Protein AF-A0A4Q2KAY3-F1 (afdb_monomer)

Organism: NCBI:txid2508949

Mean predicted aligned error: 6.91 Å

Sequence (83 aa):
MLIKNGEILEREEEKLFAWNADIPNSGWSMVIAAELYRTDKKFEIHFLMENRNEYERYTVWYLTFRGTDIQEIITPNNEFRFK

Solvent-accessible surface area (backbone atoms only — not comparable to full-atom values): 5019 Å² total; per-residue (Å²): 109,45,63,39,83,58,42,80,79,42,69,76,67,90,80,79,37,75,69,43,94,90,41,92,58,47,21,30,51,45,78,77,46,76,47,80,48,77,58,94,76,34,32,39,40,42,31,39,32,38,39,33,42,64,80,75,52,70,50,78,43,52,40,28,37,35,26,60,47,80,41,84,58,87,67,80,80,75,78,83,71,82,124

Structure (mmCIF, N/CA/C/O backbone):
data_AF-A0A4Q2KAY3-F1
#
_entry.id   AF-A0A4Q2KAY3-F1
#
loop_
_atom_site.group_PDB
_atom_site.id
_atom_site.type_symbol
_atom_site.label_atom_id
_atom_site.label_alt_id
_atom_site.label_comp_id
_atom_site.label_asym_id
_atom_site.label_entity_id
_atom_site.label_seq_id
_atom_site.pdbx_PDB_ins_code
_atom_site.Cartn_x
_atom_site.Cartn_y
_atom_site.Cartn_z
_atom_site.occupancy
_atom_site.B_iso_or_equiv
_atom_site.auth_seq_id
_atom_site.auth_comp_id
_atom_site.auth_asym_id
_atom_site.auth_atom_id
_atom_site.pdbx_PDB_model_num
ATOM 1 N N . MET A 1 1 ? -11.575 -0.932 -3.759 1.00 78.00 1 MET A N 1
ATOM 2 C CA . MET A 1 1 ? -11.772 -0.747 -2.303 1.00 78.00 1 MET A CA 1
ATOM 3 C C . MET A 1 1 ? -11.825 0.741 -1.997 1.00 78.00 1 MET A C 1
ATOM 5 O O . MET A 1 1 ? -11.007 1.473 -2.537 1.00 78.00 1 MET A O 1
ATOM 9 N N . LEU A 1 2 ? -12.771 1.185 -1.170 1.00 88.00 2 LEU A N 1
ATOM 10 C CA . LEU A 1 2 ? -12.882 2.558 -0.677 1.00 88.00 2 LEU A CA 1
ATOM 11 C C . LEU A 1 2 ? -12.737 2.564 0.846 1.00 88.00 2 LEU A C 1
ATOM 13 O O . LEU A 1 2 ? -13.517 1.906 1.531 1.00 88.00 2 LEU A O 1
ATOM 17 N N . ILE A 1 3 ? -11.791 3.340 1.371 1.00 90.25 3 ILE A N 1
ATOM 18 C CA . ILE A 1 3 ? -11.627 3.560 2.813 1.00 90.25 3 ILE A CA 1
ATOM 19 C C . ILE A 1 3 ? -12.376 4.840 3.205 1.00 90.25 3 ILE A C 1
ATOM 21 O O . ILE A 1 3 ? -12.119 5.911 2.654 1.00 90.25 3 ILE A O 1
ATOM 25 N N . LYS A 1 4 ? -13.320 4.745 4.148 1.00 93.25 4 LYS A N 1
ATOM 26 C CA . LYS A 1 4 ? -14.064 5.907 4.661 1.00 93.25 4 LYS A CA 1
ATOM 27 C C . LYS A 1 4 ? -13.262 6.645 5.724 1.00 93.25 4 LYS A C 1
ATOM 29 O O . LYS A 1 4 ? -12.715 6.013 6.628 1.00 93.25 4 LYS A O 1
ATOM 34 N N . ASN A 1 5 ? -13.268 7.979 5.632 1.00 93.88 5 ASN A N 1
ATOM 35 C CA . ASN A 1 5 ? -12.497 8.878 6.500 1.00 93.88 5 ASN A CA 1
ATOM 36 C C . ASN A 1 5 ? -11.024 8.451 6.578 1.00 93.88 5 ASN A C 1
ATOM 38 O O . ASN A 1 5 ? -10.449 8.372 7.661 1.00 93.88 5 ASN A O 1
ATOM 42 N N . GLY A 1 6 ? -10.479 8.086 5.414 1.00 92.44 6 GLY A N 1
ATOM 43 C CA . GLY A 1 6 ? -9.135 7.553 5.278 1.00 92.44 6 GLY A CA 1
ATOM 44 C C . GLY A 1 6 ? -8.069 8.600 5.564 1.00 92.44 6 GLY A C 1
ATOM 45 O O . GLY A 1 6 ? -8.160 9.731 5.092 1.00 92.44 6 GLY A O 1
ATOM 46 N N . GLU A 1 7 ? -7.043 8.190 6.294 1.00 95.12 7 GLU A N 1
ATOM 47 C CA . GLU A 1 7 ? -5.856 8.979 6.605 1.00 95.12 7 GLU A CA 1
ATOM 48 C C . GLU A 1 7 ? -4.618 8.117 6.364 1.00 95.12 7 GLU A C 1
ATOM 50 O O . GLU A 1 7 ? -4.591 6.952 6.758 1.00 95.12 7 GLU A O 1
ATOM 55 N N . ILE A 1 8 ? -3.598 8.676 5.714 1.00 95.19 8 ILE A N 1
ATOM 56 C CA . ILE A 1 8 ? -2.287 8.031 5.597 1.00 95.19 8 ILE A CA 1
ATOM 57 C C . ILE A 1 8 ? -1.525 8.334 6.885 1.00 95.19 8 ILE A C 1
ATOM 59 O O . ILE A 1 8 ? -1.262 9.500 7.171 1.00 95.19 8 ILE A O 1
ATOM 63 N N . LEU A 1 9 ? -1.191 7.299 7.652 1.00 95.38 9 LEU A N 1
ATOM 64 C CA . LEU A 1 9 ? -0.383 7.429 8.867 1.00 95.38 9 LEU A CA 1
ATOM 65 C C . LEU A 1 9 ? 1.108 7.284 8.576 1.00 95.38 9 LEU A C 1
ATOM 67 O O . LEU A 1 9 ? 1.929 7.949 9.199 1.00 95.38 9 LEU A O 1
ATOM 71 N N . GLU A 1 10 ? 1.445 6.422 7.621 1.00 96.31 10 GLU A N 1
ATOM 72 C CA . GLU A 1 10 ? 2.818 6.111 7.253 1.00 96.31 10 GLU A CA 1
ATOM 73 C C . GLU A 1 10 ? 2.910 5.919 5.749 1.00 96.31 10 GLU A C 1
ATOM 75 O O . GLU A 1 10 ? 2.059 5.265 5.142 1.00 96.31 10 GLU A O 1
ATOM 80 N N . ARG A 1 11 ? 3.953 6.495 5.159 1.00 95.50 11 ARG A N 1
ATOM 81 C CA . ARG A 1 11 ? 4.323 6.295 3.766 1.00 95.50 11 ARG A CA 1
ATOM 82 C C . ARG A 1 11 ? 5.815 6.541 3.631 1.00 95.50 11 ARG A C 1
ATOM 84 O O . ARG A 1 11 ? 6.252 7.687 3.659 1.00 95.50 11 ARG A O 1
ATOM 91 N N . GLU A 1 12 ? 6.574 5.469 3.477 1.00 95.25 12 GLU A N 1
ATOM 92 C CA . GLU A 1 12 ? 8.033 5.568 3.366 1.00 95.25 12 GLU A CA 1
ATOM 93 C C . GLU A 1 12 ? 8.506 5.978 1.961 1.00 95.25 12 GLU A C 1
ATOM 95 O O . GLU A 1 12 ? 9.594 6.527 1.822 1.00 95.25 12 GLU A O 1
ATOM 100 N N . GLU A 1 13 ? 7.692 5.752 0.923 1.00 92.00 13 GLU A N 1
ATOM 101 C CA . GLU A 1 13 ? 8.052 6.042 -0.469 1.00 92.00 13 GLU A CA 1
ATOM 102 C C . GLU A 1 13 ? 6.965 6.854 -1.194 1.00 92.00 13 GLU A C 1
ATOM 104 O O . GLU A 1 13 ? 5.775 6.515 -1.202 1.00 92.00 13 GLU A O 1
ATOM 109 N N . GLU A 1 14 ? 7.375 7.944 -1.844 1.00 85.00 14 GLU A N 1
ATOM 110 C CA . GLU A 1 14 ? 6.484 8.827 -2.602 1.00 85.00 14 GLU A CA 1
ATOM 111 C C . GLU A 1 14 ? 6.244 8.329 -4.028 1.00 85.00 14 GLU A C 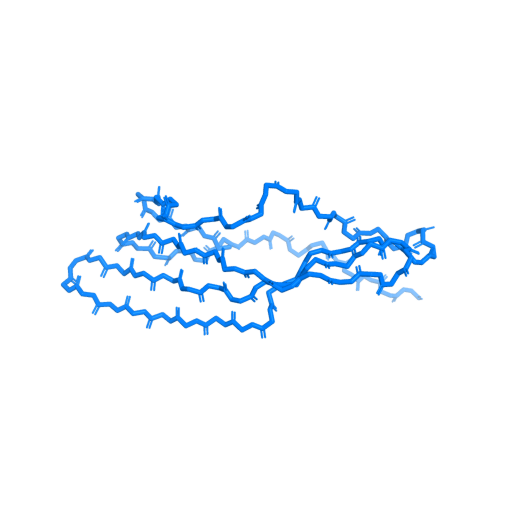1
ATOM 113 O O . GLU A 1 14 ? 5.189 8.594 -4.617 1.00 85.00 14 GLU A O 1
ATOM 118 N N . LYS A 1 15 ? 7.191 7.584 -4.599 1.00 88.06 15 LYS A N 1
ATOM 119 C CA . LYS A 1 15 ? 7.090 7.111 -5.974 1.00 88.06 15 LYS A CA 1
ATOM 120 C C . LYS A 1 15 ? 6.284 5.816 -6.057 1.00 88.06 15 LYS A C 1
ATOM 122 O O . LYS A 1 15 ? 6.562 4.843 -5.368 1.00 88.06 15 LYS A O 1
ATOM 127 N N . LEU A 1 16 ? 5.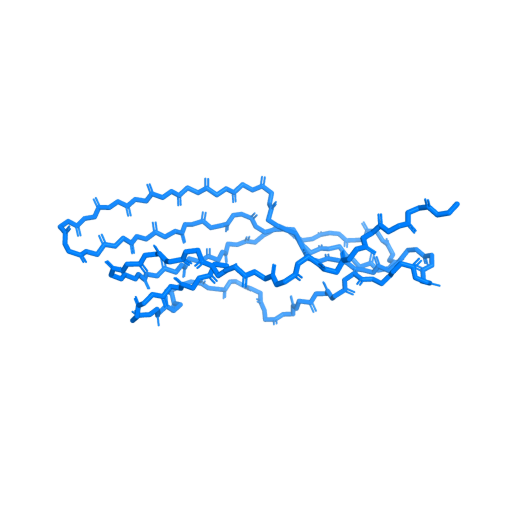307 5.790 -6.957 1.00 90.12 16 LEU A N 1
ATOM 128 C CA . LEU A 1 16 ? 4.597 4.577 -7.363 1.00 90.12 16 LEU A CA 1
ATOM 129 C C . LEU A 1 16 ? 4.828 4.344 -8.853 1.00 90.12 16 LEU A C 1
ATOM 131 O O . LEU A 1 16 ? 4.862 5.294 -9.638 1.00 90.12 16 LEU A O 1
ATOM 135 N N . PHE A 1 17 ? 4.969 3.083 -9.241 1.00 89.94 17 PHE A N 1
ATOM 136 C CA . PHE A 1 17 ? 5.122 2.666 -10.626 1.00 89.94 17 PHE A CA 1
ATOM 137 C C . PHE A 1 17 ? 3.826 2.005 -11.093 1.00 89.94 17 PHE A C 1
ATOM 139 O O . PHE A 1 17 ? 3.368 1.018 -10.515 1.00 89.94 17 PHE A O 1
ATOM 146 N N . ALA A 1 18 ? 3.223 2.562 -12.140 1.00 88.62 18 ALA A N 1
ATOM 147 C CA . ALA A 1 18 ? 2.083 1.938 -12.791 1.00 88.62 18 ALA A CA 1
ATOM 148 C C . ALA A 1 18 ? 2.588 0.858 -13.750 1.00 88.62 18 ALA A C 1
ATOM 150 O O . ALA A 1 18 ? 3.359 1.160 -14.662 1.00 88.62 18 ALA A O 1
ATOM 151 N N . TRP A 1 19 ? 2.124 -0.374 -13.551 1.00 90.31 19 TRP A N 1
ATOM 152 C CA . TRP A 1 19 ? 2.407 -1.462 -14.476 1.00 90.31 19 TRP A CA 1
ATOM 153 C C . TRP A 1 19 ? 1.811 -1.173 -15.860 1.00 90.31 19 TRP A C 1
ATOM 155 O O . TRP A 1 19 ? 0.662 -0.737 -15.972 1.00 90.31 19 TRP A O 1
ATOM 165 N N . ASN A 1 20 ? 2.583 -1.451 -16.909 1.00 90.25 20 ASN A N 1
ATOM 166 C CA . ASN A 1 20 ? 2.177 -1.329 -18.303 1.00 90.25 20 ASN A CA 1
ATOM 167 C C . ASN A 1 20 ? 2.480 -2.631 -19.066 1.00 90.25 20 ASN A C 1
ATOM 169 O O . ASN A 1 20 ? 3.640 -3.006 -19.227 1.00 90.25 20 ASN A O 1
ATOM 173 N N . ALA A 1 21 ? 1.429 -3.290 -19.563 1.00 91.31 21 ALA A N 1
ATOM 174 C CA . ALA A 1 21 ? 1.518 -4.550 -20.304 1.00 91.31 21 ALA A CA 1
ATOM 175 C C . ALA A 1 21 ? 2.256 -4.431 -21.650 1.00 91.31 21 ALA A C 1
ATOM 177 O O . ALA A 1 21 ? 2.820 -5.413 -22.126 1.00 91.31 21 ALA A O 1
ATOM 178 N N . ASP A 1 22 ? 2.257 -3.240 -22.252 1.00 95.06 22 ASP A N 1
ATOM 179 C CA . ASP A 1 22 ? 2.820 -2.989 -23.582 1.00 95.06 22 ASP A CA 1
ATOM 180 C C . ASP A 1 22 ? 4.329 -2.686 -23.541 1.00 95.06 22 ASP A C 1
ATOM 182 O O . ASP A 1 22 ? 4.974 -2.598 -24.587 1.00 95.06 22 ASP A O 1
ATOM 186 N N . ILE A 1 23 ? 4.911 -2.516 -22.346 1.00 90.00 23 ILE A N 1
ATOM 187 C CA . ILE A 1 23 ? 6.333 -2.211 -22.154 1.00 90.00 23 ILE A CA 1
ATOM 188 C C . ILE A 1 23 ? 7.019 -3.426 -21.509 1.00 90.00 23 ILE A C 1
ATOM 190 O O . ILE A 1 23 ? 6.807 -3.686 -20.320 1.00 90.00 23 ILE A O 1
ATOM 194 N N . PRO A 1 24 ? 7.874 -4.161 -22.250 1.00 80.75 24 PRO A N 1
ATOM 195 C CA . PRO A 1 24 ? 8.695 -5.223 -21.678 1.00 80.75 24 PRO A CA 1
ATOM 196 C C . PRO A 1 24 ? 9.562 -4.644 -20.552 1.00 80.75 24 PRO A C 1
ATOM 198 O O . PRO A 1 24 ? 10.300 -3.687 -20.777 1.00 80.75 24 PRO A O 1
ATOM 201 N N . ASN A 1 25 ? 9.455 -5.205 -19.346 1.00 87.06 25 ASN A N 1
ATOM 202 C CA . ASN A 1 25 ? 10.066 -4.701 -18.106 1.00 87.06 25 ASN A CA 1
ATOM 203 C C . ASN A 1 25 ? 9.492 -3.364 -17.604 1.00 87.06 25 ASN A C 1
ATOM 205 O O . ASN A 1 25 ? 10.211 -2.553 -17.032 1.00 87.06 25 ASN A O 1
ATOM 209 N N . SER A 1 26 ? 8.201 -3.093 -17.795 1.00 91.94 26 SER A N 1
ATOM 210 C CA . SER A 1 26 ? 7.558 -1.979 -17.092 1.00 91.94 26 SER A CA 1
ATOM 211 C C . SER A 1 26 ? 7.756 -2.107 -15.577 1.00 91.94 26 SER A C 1
ATOM 213 O O . SER A 1 26 ? 7.490 -3.163 -14.999 1.00 91.94 26 SER A O 1
ATOM 215 N N . GLY A 1 27 ? 8.200 -1.024 -14.933 1.00 93.12 27 GLY A N 1
ATOM 216 C CA . GLY A 1 27 ? 8.205 -0.949 -13.477 1.00 93.12 27 GLY A CA 1
ATOM 217 C C . GLY A 1 27 ? 6.793 -1.087 -12.901 1.00 93.12 27 GLY A C 1
ATOM 218 O O . GLY A 1 27 ? 5.805 -0.731 -13.543 1.00 93.12 27 GLY A O 1
ATOM 219 N N . TRP A 1 28 ? 6.688 -1.584 -11.676 1.00 94.25 28 TRP A N 1
ATOM 220 C CA . TRP A 1 28 ? 5.416 -1.805 -11.001 1.00 94.25 28 TRP A CA 1
ATOM 221 C C . TRP A 1 28 ? 5.540 -1.604 -9.493 1.00 94.25 28 TRP A C 1
ATOM 223 O O . TRP A 1 28 ? 6.589 -1.835 -8.893 1.00 94.25 28 TRP A O 1
ATOM 233 N N . SER A 1 29 ? 4.448 -1.155 -8.884 1.00 95.38 29 SER A N 1
ATOM 234 C CA . SER A 1 29 ? 4.250 -1.157 -7.439 1.00 95.38 29 SER A CA 1
ATOM 235 C C . SER A 1 29 ? 3.196 -2.195 -7.084 1.00 95.38 29 SER A C 1
ATOM 237 O O . SER A 1 29 ? 2.128 -2.221 -7.695 1.00 95.38 29 SER A O 1
ATOM 239 N N . MET A 1 30 ? 3.469 -3.037 -6.093 1.00 95.00 30 MET A N 1
ATOM 240 C CA . MET A 1 30 ? 2.571 -4.118 -5.688 1.00 95.00 30 MET A CA 1
ATOM 241 C C . MET A 1 30 ? 2.481 -4.218 -4.168 1.00 95.00 30 MET A C 1
ATOM 243 O O . MET A 1 30 ? 3.456 -3.987 -3.458 1.00 95.00 30 MET A O 1
ATOM 247 N N . VAL A 1 31 ? 1.304 -4.608 -3.679 1.00 95.12 31 VAL A N 1
ATOM 248 C CA . VAL A 1 31 ? 1.114 -5.045 -2.293 1.00 95.12 31 VAL A CA 1
ATOM 249 C C . VAL A 1 31 ? 1.621 -6.484 -2.171 1.00 95.12 31 VAL A C 1
ATOM 251 O O . VAL A 1 31 ? 1.076 -7.376 -2.816 1.00 95.12 31 VAL A O 1
ATOM 254 N N . ILE A 1 32 ? 2.640 -6.716 -1.346 1.00 96.56 32 ILE A N 1
ATOM 255 C CA . ILE A 1 32 ? 3.188 -8.056 -1.077 1.00 96.56 32 ILE A CA 1
ATOM 256 C C . ILE A 1 32 ? 2.439 -8.722 0.079 1.00 96.56 32 ILE A C 1
ATOM 258 O O . ILE A 1 32 ? 2.163 -9.920 0.049 1.00 96.56 32 ILE A O 1
ATOM 262 N N . ALA A 1 33 ? 2.114 -7.942 1.110 1.00 96.69 33 ALA A N 1
ATOM 263 C CA . ALA A 1 33 ? 1.379 -8.397 2.281 1.00 96.69 33 ALA A CA 1
ATOM 264 C C . ALA A 1 33 ? 0.482 -7.276 2.813 1.00 96.69 33 ALA A C 1
ATOM 266 O O . ALA A 1 33 ? 0.771 -6.092 2.627 1.00 96.69 33 ALA A O 1
ATOM 267 N N . ALA A 1 34 ? -0.603 -7.664 3.477 1.00 94.75 34 ALA A N 1
ATOM 268 C CA . ALA A 1 34 ? -1.522 -6.743 4.122 1.00 94.75 34 ALA A CA 1
ATOM 269 C C . ALA A 1 34 ? -1.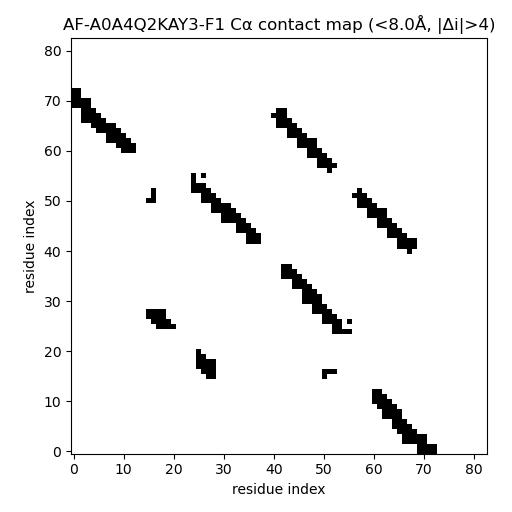957 -7.301 5.476 1.00 94.75 34 ALA A C 1
ATOM 271 O O . ALA A 1 34 ? -2.264 -8.489 5.589 1.00 94.75 34 ALA A O 1
ATOM 272 N N . GLU A 1 35 ? -2.035 -6.431 6.474 1.00 95.56 35 GLU A N 1
ATOM 273 C CA . GLU A 1 35 ? -2.565 -6.752 7.793 1.00 95.56 35 GLU A CA 1
ATOM 274 C C . GLU A 1 35 ? -3.594 -5.705 8.221 1.00 95.56 35 GLU A C 1
ATOM 276 O O . GLU A 1 35 ? -3.410 -4.510 7.994 1.00 95.56 35 GLU A O 1
ATOM 281 N N . LEU A 1 36 ? -4.700 -6.161 8.814 1.00 93.69 36 LEU A N 1
ATOM 282 C CA . LEU A 1 36 ? -5.800 -5.317 9.274 1.00 93.69 36 LEU A CA 1
ATOM 283 C C . LEU A 1 36 ? -5.912 -5.406 10.794 1.00 93.69 36 LEU A C 1
ATOM 285 O O . LEU A 1 36 ? -6.235 -6.462 11.338 1.00 93.69 36 LEU A O 1
ATOM 289 N N . TYR A 1 37 ? -5.762 -4.267 11.458 1.00 94.00 37 TYR A N 1
ATOM 290 C CA . TYR A 1 37 ? -5.994 -4.117 12.889 1.00 94.00 37 TYR A CA 1
ATOM 291 C C . TYR A 1 37 ? -7.232 -3.266 13.126 1.00 94.00 37 TYR A C 1
ATOM 293 O O . TYR A 1 37 ? -7.437 -2.249 12.469 1.00 94.00 37 TYR A O 1
ATOM 301 N N . ARG A 1 38 ? -8.072 -3.653 14.087 1.00 90.19 38 ARG A N 1
ATOM 302 C CA . ARG A 1 38 ? -9.262 -2.880 14.458 1.00 90.19 38 ARG A CA 1
ATOM 303 C C . ARG A 1 38 ? -9.208 -2.497 15.930 1.00 90.19 38 ARG A C 1
ATOM 305 O O . ARG A 1 38 ? -9.112 -3.366 16.790 1.00 90.19 38 ARG A O 1
ATOM 312 N N . THR A 1 39 ? -9.332 -1.205 16.203 1.00 83.31 39 THR A N 1
ATOM 313 C CA . THR A 1 39 ? -9.396 -0.624 17.548 1.00 83.31 39 THR A CA 1
ATOM 314 C C . THR A 1 39 ? -10.639 0.254 17.647 1.00 83.31 39 THR A C 1
ATOM 316 O O . THR A 1 39 ? -10.764 1.303 17.010 1.00 83.31 39 THR A O 1
ATOM 319 N N . ASP A 1 40 ? -11.606 -0.205 18.441 1.00 86.00 40 ASP A N 1
ATOM 320 C CA . ASP A 1 40 ? -12.907 0.435 18.634 1.00 86.00 40 ASP A CA 1
ATOM 321 C C . ASP A 1 40 ? -13.642 0.746 17.311 1.00 86.00 40 ASP A C 1
ATOM 323 O O . ASP A 1 40 ? -14.098 -0.144 16.585 1.00 86.00 40 ASP A O 1
ATOM 327 N N . LYS A 1 41 ? -13.786 2.043 17.008 1.00 88.31 41 LYS A N 1
ATOM 328 C CA . LYS A 1 41 ? -14.503 2.595 15.849 1.00 88.31 41 LYS A CA 1
ATOM 329 C C . LYS A 1 41 ? -13.591 2.850 14.647 1.00 88.31 41 LYS A C 1
ATOM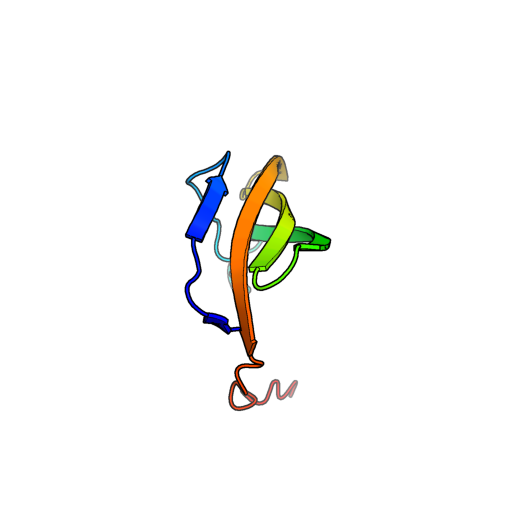 331 O O . LYS A 1 41 ? -14.068 3.370 13.639 1.00 88.31 41 LYS A O 1
ATOM 336 N N . LYS A 1 42 ? -12.297 2.546 14.761 1.00 93.00 42 LYS A N 1
ATOM 337 C CA . LYS A 1 42 ? -11.303 2.738 13.705 1.00 93.00 42 LYS A CA 1
ATOM 338 C C . LYS A 1 42 ? -10.612 1.420 13.373 1.00 93.00 42 LYS A C 1
ATOM 340 O O . LYS A 1 42 ? -10.628 0.470 14.153 1.00 93.00 42 LYS A O 1
ATOM 345 N N . PHE A 1 43 ? -10.013 1.373 12.198 1.00 94.44 43 PHE A N 1
ATOM 346 C CA . 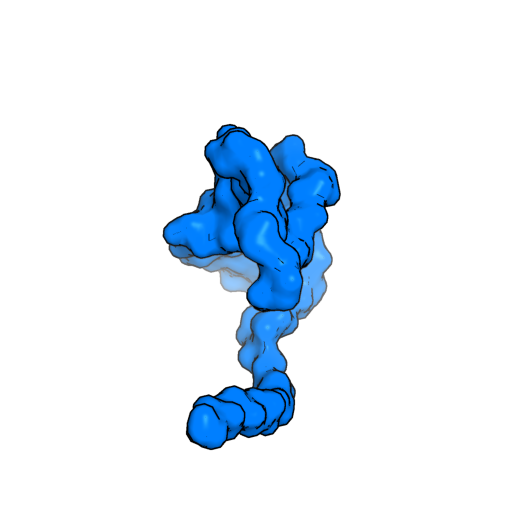PHE A 1 43 ? -9.083 0.326 11.814 1.00 94.44 43 PHE A CA 1
ATOM 347 C C . PHE A 1 43 ? -7.824 0.944 11.224 1.00 94.44 43 PHE A C 1
ATOM 349 O O . PHE A 1 43 ? -7.862 2.067 10.714 1.00 94.44 43 PHE A O 1
ATOM 356 N N . GLU A 1 44 ? -6.747 0.176 11.251 1.00 95.56 44 GLU A N 1
ATOM 357 C CA . GLU A 1 44 ? -5.502 0.443 10.549 1.00 95.56 44 GLU A CA 1
ATOM 358 C C . GLU A 1 44 ? -5.225 -0.718 9.589 1.00 95.56 44 GLU A C 1
ATOM 360 O O . GLU A 1 44 ? -5.424 -1.883 9.936 1.00 95.56 44 GLU A O 1
ATOM 365 N N . ILE A 1 45 ? -4.844 -0.397 8.355 1.00 94.44 45 ILE A N 1
ATOM 366 C CA . ILE A 1 45 ? -4.370 -1.370 7.371 1.00 94.44 45 ILE A CA 1
ATOM 367 C C . ILE A 1 45 ? -2.909 -1.064 7.114 1.00 94.44 45 ILE A C 1
ATOM 369 O O . ILE A 1 45 ? -2.581 0.044 6.687 1.00 94.44 45 ILE A O 1
ATOM 373 N N . HIS A 1 46 ? -2.068 -2.061 7.338 1.00 96.06 46 HIS A N 1
ATOM 374 C CA . HIS A 1 46 ? -0.640 -1.998 7.091 1.00 96.06 46 HIS A CA 1
ATOM 375 C C . HIS A 1 46 ? -0.358 -2.781 5.821 1.00 96.06 46 HIS A C 1
ATOM 377 O O . HIS A 1 46 ? -0.695 -3.963 5.725 1.00 96.06 46 HIS A O 1
ATOM 383 N N . PHE A 1 47 ? 0.240 -2.119 4.841 1.00 96.00 47 PHE A N 1
ATOM 384 C CA . PHE A 1 47 ? 0.680 -2.734 3.603 1.00 96.00 47 PHE A CA 1
ATOM 385 C C . PHE A 1 47 ? 2.200 -2.809 3.579 1.00 96.00 47 PHE A C 1
ATOM 387 O O . PHE A 1 47 ? 2.885 -1.806 3.789 1.00 96.00 47 PHE A O 1
ATOM 394 N N . LEU A 1 48 ? 2.708 -3.996 3.255 1.00 97.69 48 LEU A N 1
ATOM 395 C CA . LEU A 1 48 ? 4.074 -4.165 2.787 1.00 97.69 48 LEU A CA 1
ATOM 396 C C . LEU A 1 48 ? 4.068 -4.025 1.268 1.00 97.69 48 LEU A C 1
ATOM 398 O O . LEU A 1 48 ? 3.438 -4.823 0.568 1.00 97.69 48 LEU A O 1
ATOM 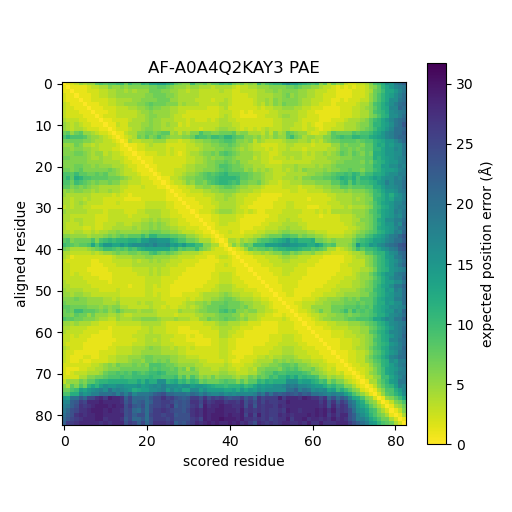402 N N . MET A 1 49 ? 4.753 -3.008 0.768 1.00 97.00 49 MET A N 1
ATOM 403 C CA . MET A 1 49 ? 4.779 -2.646 -0.642 1.00 97.00 49 MET A CA 1
ATOM 404 C C . MET A 1 49 ? 6.121 -3.030 -1.263 1.00 97.00 49 MET A C 1
ATOM 406 O O . MET A 1 49 ? 7.161 -2.876 -0.630 1.00 97.00 49 MET A O 1
ATOM 410 N N . GLU A 1 50 ? 6.115 -3.472 -2.519 1.00 96.75 50 GLU A N 1
ATOM 411 C CA . GLU A 1 50 ? 7.310 -3.540 -3.365 1.00 96.75 50 GLU A CA 1
ATOM 412 C C . GLU A 1 50 ? 7.158 -2.564 -4.517 1.00 96.75 50 GLU A C 1
ATOM 414 O O . GLU A 1 50 ? 6.147 -2.561 -5.217 1.00 96.75 50 GLU A O 1
ATOM 419 N N . ASN A 1 51 ? 8.196 -1.769 -4.731 1.00 95.88 51 ASN A N 1
ATOM 420 C CA . ASN A 1 51 ? 8.412 -1.036 -5.962 1.00 95.88 51 ASN A CA 1
ATOM 421 C C . ASN A 1 51 ? 9.513 -1.726 -6.745 1.00 95.88 51 ASN A C 1
ATOM 423 O O . ASN A 1 51 ? 10.612 -1.864 -6.218 1.00 95.88 51 ASN A O 1
ATOM 427 N N . ARG A 1 52 ? 9.256 -2.065 -8.004 1.00 94.31 52 ARG A N 1
ATOM 428 C CA . ARG A 1 52 ? 10.261 -2.548 -8.946 1.00 94.31 52 ARG A CA 1
ATOM 429 C C . ARG A 1 52 ? 10.331 -1.623 -10.149 1.00 94.31 52 ARG A C 1
ATOM 431 O O . ARG A 1 52 ? 9.299 -1.232 -10.686 1.00 94.31 52 ARG A O 1
ATOM 438 N N . ASN A 1 53 ? 11.536 -1.252 -10.569 1.00 90.31 53 ASN A N 1
ATOM 439 C CA . ASN A 1 53 ? 11.735 -0.429 -11.762 1.00 90.31 53 ASN A CA 1
ATOM 440 C C . ASN A 1 53 ? 12.079 -1.273 -13.000 1.00 90.31 53 ASN A C 1
ATOM 442 O O . ASN A 1 53 ? 12.229 -2.490 -12.925 1.00 90.31 53 ASN A O 1
ATOM 446 N N . GLU A 1 54 ? 12.260 -0.605 -14.136 1.00 87.81 54 GLU A N 1
ATOM 447 C CA . GLU A 1 54 ? 12.559 -1.225 -15.429 1.00 87.81 54 GLU A CA 1
ATOM 448 C C . GLU A 1 54 ? 13.918 -1.936 -15.520 1.00 87.81 54 GLU A C 1
ATOM 450 O O . GLU A 1 54 ? 14.197 -2.651 -16.482 1.00 87.81 54 GLU A O 1
ATOM 455 N N . TYR A 1 55 ? 14.760 -1.764 -14.501 1.00 90.69 55 TYR A N 1
ATOM 456 C CA . TYR A 1 55 ? 16.065 -2.403 -14.368 1.00 90.69 55 TYR A CA 1
ATOM 457 C C . TYR A 1 55 ? 16.065 -3.514 -13.307 1.00 90.69 55 TYR A C 1
ATOM 459 O O . TYR A 1 55 ? 17.136 -3.862 -12.808 1.00 90.69 55 TYR A O 1
ATOM 467 N N . GLU A 1 56 ? 14.890 -4.023 -12.911 1.00 85.00 56 GLU A N 1
ATOM 468 C CA . GLU A 1 56 ? 14.706 -5.045 -11.863 1.00 85.00 56 GLU A CA 1
ATOM 469 C C . GLU A 1 56 ? 15.219 -4.626 -10.471 1.00 85.00 56 GLU A C 1
ATOM 471 O O . GLU A 1 56 ? 15.346 -5.450 -9.563 1.00 85.00 56 GLU A O 1
ATOM 476 N N . ARG A 1 57 ? 15.504 -3.335 -10.255 1.00 91.56 57 ARG A N 1
ATOM 477 C CA . ARG A 1 57 ? 15.845 -2.840 -8.917 1.00 91.56 57 ARG A CA 1
ATOM 478 C C . ARG A 1 57 ? 14.566 -2.711 -8.118 1.00 91.56 57 ARG A C 1
ATOM 480 O O . ARG A 1 57 ? 13.618 -2.081 -8.596 1.00 91.56 57 ARG A O 1
ATOM 487 N N . TYR A 1 58 ? 14.571 -3.269 -6.912 1.00 92.56 58 TYR A N 1
ATOM 488 C CA . TYR A 1 58 ? 13.408 -3.258 -6.044 1.00 92.56 58 TYR A CA 1
ATOM 489 C C . TYR A 1 58 ? 13.678 -2.594 -4.692 1.00 92.56 58 TYR A C 1
ATOM 491 O O . TYR A 1 58 ? 14.786 -2.664 -4.157 1.00 92.56 58 TYR A O 1
ATOM 499 N N . THR A 1 59 ? 12.634 -1.972 -4.151 1.00 96.00 59 THR A N 1
ATOM 500 C CA . THR A 1 59 ? 12.578 -1.402 -2.801 1.00 96.00 59 THR A CA 1
ATOM 501 C C . THR A 1 59 ? 11.322 -1.919 -2.118 1.00 96.00 59 THR A C 1
ATOM 503 O O . THR A 1 59 ? 10.236 -1.843 -2.695 1.00 96.00 59 THR A O 1
ATOM 506 N N . VAL A 1 60 ? 11.468 -2.418 -0.892 1.00 96.50 60 VAL A N 1
ATOM 507 C CA . VAL A 1 60 ? 10.349 -2.803 -0.025 1.00 96.50 60 VAL A CA 1
ATOM 508 C C . VAL A 1 60 ? 10.117 -1.692 0.992 1.00 96.50 60 VAL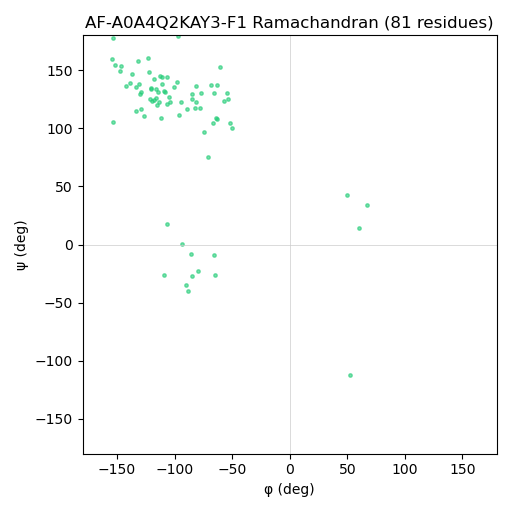 A C 1
ATOM 510 O O . VAL A 1 60 ? 11.089 -1.170 1.535 1.00 96.50 60 VAL A O 1
ATOM 513 N N . TRP A 1 61 ? 8.861 -1.315 1.217 1.00 97.00 61 TRP A N 1
ATOM 514 C CA . TRP A 1 61 ? 8.507 -0.153 2.032 1.00 97.00 61 TRP A CA 1
ATOM 515 C C . TRP A 1 61 ? 7.110 -0.282 2.657 1.00 97.00 61 TRP A C 1
ATOM 5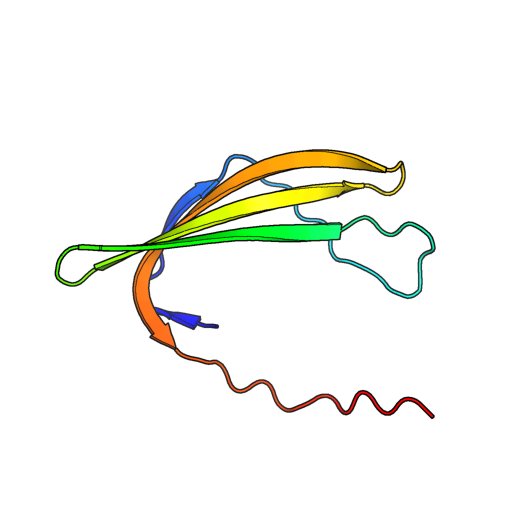17 O O . TRP A 1 61 ? 6.282 -1.068 2.185 1.00 97.00 61 TRP A O 1
ATOM 527 N N . TYR A 1 62 ? 6.847 0.481 3.717 1.00 97.06 62 TYR A N 1
ATOM 528 C CA . TYR A 1 62 ? 5.583 0.451 4.456 1.00 97.06 62 TYR A CA 1
ATOM 529 C C . TYR A 1 62 ? 4.610 1.563 4.054 1.00 97.06 62 TYR A C 1
ATOM 531 O O . TYR A 1 62 ? 4.974 2.727 3.841 1.00 97.06 62 TYR A O 1
ATOM 539 N N . LEU A 1 63 ? 3.334 1.184 3.986 1.00 96.31 63 LEU A N 1
ATOM 540 C CA . LEU A 1 63 ? 2.207 2.083 3.779 1.00 96.31 63 LEU A CA 1
ATOM 541 C C . LEU A 1 63 ? 1.097 1.741 4.769 1.00 96.31 63 LEU A C 1
ATOM 543 O O . LEU A 1 63 ? 0.488 0.676 4.677 1.00 96.31 63 LEU A O 1
ATOM 547 N N . THR A 1 64 ? 0.795 2.666 5.676 1.00 95.75 64 THR A N 1
ATOM 548 C CA . THR A 1 64 ? -0.234 2.470 6.702 1.00 95.75 64 THR A CA 1
ATOM 549 C C . THR A 1 64 ? -1.367 3.470 6.514 1.00 95.75 64 THR A C 1
ATOM 551 O O . THR A 1 64 ? -1.152 4.686 6.491 1.00 95.75 64 THR A O 1
ATOM 554 N N . PHE A 1 65 ? -2.596 2.961 6.418 1.00 94.81 65 PHE A N 1
ATOM 555 C CA . PHE A 1 65 ? -3.814 3.769 6.394 1.00 94.81 65 PHE A CA 1
ATOM 556 C C . PHE A 1 65 ? -4.643 3.538 7.642 1.00 94.81 65 PHE A C 1
ATOM 558 O O . PHE A 1 65 ? -4.797 2.406 8.085 1.00 94.81 65 PHE A O 1
ATOM 565 N N . ARG A 1 66 ? -5.297 4.591 8.121 1.00 95.56 66 ARG A N 1
ATOM 566 C CA . ARG A 1 66 ? -6.358 4.511 9.120 1.00 95.56 66 ARG A CA 1
ATOM 567 C C . ARG A 1 66 ? -7.698 4.863 8.502 1.00 95.56 66 ARG A C 1
ATOM 569 O O . ARG A 1 66 ? -7.775 5.756 7.665 1.00 95.56 66 ARG A O 1
ATOM 576 N N . GLY A 1 67 ? -8.761 4.199 8.935 1.00 95.00 67 GLY A N 1
ATOM 577 C CA . GLY A 1 67 ? -10.119 4.488 8.483 1.00 95.00 67 GLY A CA 1
ATOM 578 C C . GLY A 1 67 ? -11.179 4.103 9.503 1.00 95.00 67 GLY A C 1
ATOM 579 O O . GLY A 1 67 ? -10.881 3.577 10.575 1.00 95.00 67 GLY A O 1
ATOM 580 N N . THR A 1 68 ? -12.437 4.390 9.174 1.00 95.44 68 THR A N 1
ATOM 581 C CA . THR A 1 68 ? -13.593 4.006 10.006 1.00 95.44 68 THR A CA 1
ATOM 582 C C . THR A 1 68 ? -14.437 2.894 9.390 1.00 95.44 68 THR A C 1
ATOM 584 O O . THR A 1 68 ? -15.110 2.175 10.120 1.00 95.44 68 THR A O 1
ATOM 587 N N . ASP A 1 69 ? -14.422 2.759 8.059 1.00 90.75 69 ASP A N 1
ATOM 588 C CA . ASP A 1 69 ? -15.111 1.682 7.331 1.00 90.75 69 ASP A CA 1
ATOM 589 C C . ASP A 1 69 ? -14.420 1.339 5.988 1.00 90.75 69 ASP A C 1
ATOM 591 O O . ASP A 1 69 ? -13.722 2.190 5.423 1.00 90.75 69 ASP A O 1
ATOM 595 N N . ILE A 1 70 ? -14.598 0.108 5.493 1.00 87.44 70 ILE A N 1
ATOM 596 C CA . ILE A 1 70 ? -14.082 -0.372 4.198 1.00 87.44 70 ILE A CA 1
ATOM 597 C C . ILE A 1 70 ? -15.267 -0.791 3.338 1.00 87.44 70 ILE A C 1
ATOM 599 O O . ILE A 1 70 ? -16.042 -1.661 3.721 1.00 87.44 70 ILE A O 1
ATOM 603 N N . GLN A 1 71 ? -15.378 -0.206 2.149 1.00 88.69 71 GLN A N 1
ATOM 604 C CA . GLN A 1 71 ? -16.422 -0.550 1.190 1.00 88.69 71 GLN A CA 1
ATOM 605 C C . GLN A 1 71 ? -15.812 -1.146 -0.071 1.00 88.69 71 GLN A C 1
ATOM 607 O O . GLN A 1 71 ? -14.838 -0.629 -0.634 1.00 88.69 71 GLN A O 1
ATOM 612 N N . GLU A 1 72 ? -16.397 -2.243 -0.534 1.00 85.75 72 GLU A N 1
ATOM 613 C CA . GLU A 1 72 ? -16.094 -2.769 -1.853 1.00 85.75 72 GLU A CA 1
ATOM 614 C C . GLU A 1 72 ? -16.574 -1.765 -2.906 1.00 85.75 72 GLU A C 1
ATOM 616 O O . GLU A 1 72 ? -17.698 -1.267 -2.853 1.00 85.75 72 GLU A O 1
ATOM 621 N N . ILE A 1 73 ? -15.694 -1.432 -3.850 1.00 85.88 73 ILE A N 1
ATOM 622 C CA . ILE A 1 73 ? -16.098 -0.671 -5.029 1.00 85.88 73 ILE A CA 1
ATOM 623 C C . ILE A 1 73 ? -16.336 -1.720 -6.099 1.00 85.88 73 ILE A C 1
ATOM 625 O O . ILE A 1 73 ? -15.378 -2.354 -6.545 1.00 85.88 73 ILE A O 1
ATOM 629 N N . ILE A 1 74 ? -17.596 -1.899 -6.494 1.00 79.00 74 ILE A N 1
ATOM 630 C CA . ILE A 1 74 ? -17.924 -2.698 -7.670 1.00 79.00 74 ILE A CA 1
ATOM 631 C C . ILE A 1 74 ? -17.362 -1.930 -8.862 1.00 79.00 74 ILE A C 1
ATOM 633 O O . ILE A 1 74 ? -17.887 -0.889 -9.259 1.00 79.00 74 ILE A O 1
ATOM 637 N N . THR A 1 75 ? -16.248 -2.417 -9.390 1.00 66.81 75 THR A N 1
ATOM 638 C CA . THR A 1 75 ? -15.705 -1.900 -10.643 1.00 66.81 75 THR A CA 1
ATOM 639 C C . THR A 1 75 ? -16.440 -2.670 -11.737 1.00 66.81 75 THR A C 1
ATOM 641 O O . THR A 1 75 ? -16.464 -3.900 -11.650 1.00 66.81 75 THR A O 1
ATOM 644 N N . PRO A 1 76 ? -17.097 -2.018 -12.717 1.00 59.31 76 PRO A N 1
ATOM 645 C CA . PRO A 1 76 ? -17.694 -2.753 -13.823 1.00 59.31 76 PRO A CA 1
ATOM 646 C C . PRO A 1 76 ? -16.595 -3.620 -14.432 1.00 59.31 76 PRO A C 1
ATOM 648 O O . PRO A 1 76 ? -15.521 -3.099 -14.735 1.00 59.31 76 PRO A O 1
ATOM 651 N N . ASN A 1 77 ? -16.826 -4.931 -14.536 1.00 55.50 77 ASN A N 1
ATOM 652 C CA . ASN A 1 77 ? -15.889 -5.844 -15.179 1.00 55.50 77 ASN A CA 1
ATOM 653 C C . ASN A 1 77 ? -15.561 -5.284 -16.569 1.00 55.50 77 ASN A C 1
ATOM 655 O O . ASN A 1 77 ? -16.377 -5.390 -17.482 1.00 55.50 77 ASN A O 1
ATOM 659 N N . ASN A 1 78 ? -14.372 -4.703 -16.741 1.00 50.62 78 ASN A N 1
ATOM 660 C CA . ASN A 1 78 ? -13.775 -4.638 -18.061 1.00 50.62 78 ASN A CA 1
ATOM 661 C C . ASN A 1 78 ? -13.546 -6.094 -18.440 1.00 50.62 78 ASN A C 1
ATOM 663 O O . ASN A 1 78 ? -12.739 -6.786 -17.822 1.00 50.62 78 ASN A O 1
ATOM 667 N N . GLU A 1 79 ? -14.362 -6.572 -19.374 1.00 46.00 79 GLU A N 1
ATOM 668 C CA . GLU A 1 79 ? -14.275 -7.901 -19.941 1.00 46.00 79 GLU A CA 1
ATOM 669 C C . GLU A 1 79 ? -12.825 -8.148 -20.393 1.00 46.00 79 GLU A C 1
ATOM 671 O O . GLU A 1 79 ? -12.414 -7.715 -21.470 1.00 46.00 79 GLU A O 1
ATOM 676 N N . PHE A 1 80 ? -12.033 -8.863 -19.593 1.00 48.56 80 PHE A N 1
ATOM 677 C CA . PHE 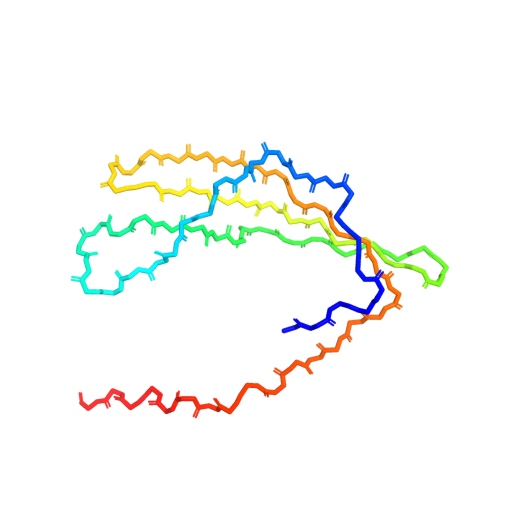A 1 80 ? -10.807 -9.487 -20.074 1.00 48.56 80 PHE A CA 1
ATOM 678 C C . PHE A 1 80 ? -11.222 -10.653 -20.975 1.00 48.56 80 PHE A C 1
ATOM 680 O O . PHE A 1 80 ? -11.202 -11.819 -20.587 1.00 48.56 80 PHE A O 1
ATOM 687 N N . ARG A 1 81 ? -11.681 -10.326 -22.189 1.00 37.84 81 ARG A N 1
ATOM 688 C CA . ARG A 1 81 ? -11.811 -11.295 -23.272 1.00 37.84 81 ARG A CA 1
ATOM 689 C C . ARG A 1 81 ? -10.407 -11.574 -23.782 1.00 37.84 81 ARG A C 1
ATOM 691 O O . ARG A 1 81 ? -9.891 -10.834 -24.615 1.00 37.84 81 ARG A O 1
ATOM 698 N N . PHE A 1 82 ? -9.804 -12.654 -23.303 1.00 47.38 82 PHE A N 1
ATOM 699 C CA . PHE A 1 82 ? -8.796 -13.341 -24.099 1.00 47.38 82 PHE A CA 1
ATOM 700 C C . PHE A 1 82 ? -9.523 -13.870 -25.343 1.00 47.38 82 PHE A C 1
ATOM 702 O O . PHE A 1 82 ? -10.406 -14.723 -25.229 1.00 47.38 82 PHE A O 1
ATOM 709 N N . LYS A 1 83 ? -9.253 -13.257 -26.499 1.00 38.41 83 LYS A N 1
ATOM 710 C CA . LYS A 1 83 ? -9.553 -13.857 -27.801 1.00 38.41 83 LYS A CA 1
ATOM 711 C C . LYS A 1 83 ? -8.475 -14.869 -28.145 1.00 38.41 83 LYS A C 1
ATOM 713 O O . LYS A 1 83 ? -7.304 -14.587 -27.811 1.00 38.41 83 LYS A O 1
#

Nearest PDB structures (foldseek):
  7rhc-assembly1_B  TM=7.021E-01  e=9.911E-01  Entacmaea quadricolor
  7oin-assembly1_B  TM=5.622E-01  e=5.054E-01  Discosoma sp.
  3lsa-assembly4_D  TM=5.982E-01  e=9.911E-01  Pectiniidae
  5lk4-assembly1_A  TM=5.764E-01  e=1.173E+00  Discosoma sp.
  7rrk-assembly2_B  TM=5.419E-01  e=1.388E+00  Echinophyllia sp. SC22

pLDDT: mean 87.56, std 14.04, range [37.84, 97.69]

Foldseek 3Di:
DDFAPKDWPDDPDPDAFDDDPVDDQGKGKDFPDWDWADDDQKIKIKTFMWTAHSVRDIDTTITMMMGRDDDDDPDPPPPPPPD

Secondary structure (DSSP, 8-state):
-EEET-EEEEES--------TTSTT--EEEEEEEEEEEETTEEEEEEEEEEE-TTS-EEEEEEEEEESEEE------------

Radius of gyration: 15.62 Å; Cα contacts (8 Å, |Δi|>4): 160; chains: 1; bounding box: 34×23×46 Å